Protein AF-A0A423UPF5-F1 (afdb_monomer_lite)

Radius of gyration: 22.76 Å; chains: 1; bounding box: 26×50×76 Å

Organism: Streptomyces globisporus (NCBI:txid1908)

Structure (mmCIF, N/CA/C/O backbone):
data_AF-A0A423UPF5-F1
#
_entry.id   AF-A0A423UPF5-F1
#
loop_
_atom_site.group_PDB
_atom_site.id
_atom_site.type_symbol
_atom_site.label_atom_id
_atom_site.label_alt_id
_atom_site.label_comp_id
_atom_site.label_asym_id
_atom_site.label_entity_id
_atom_site.label_seq_id
_atom_site.pdbx_PDB_ins_code
_atom_site.Cartn_x
_atom_site.Cartn_y
_atom_site.Cartn_z
_atom_site.occupancy
_atom_site.B_iso_or_equiv
_atom_site.auth_seq_id
_atom_site.auth_comp_id
_atom_s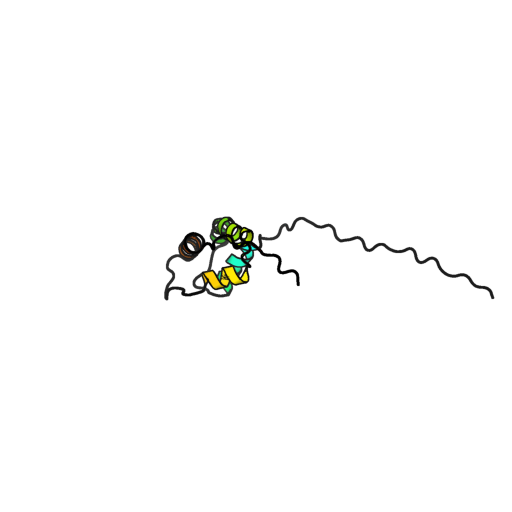ite.auth_asym_id
_atom_site.auth_atom_id
_atom_site.pdbx_PDB_model_num
ATOM 1 N N . ALA A 1 1 ? 16.050 38.350 60.256 1.00 50.03 1 ALA A N 1
ATOM 2 C CA . ALA A 1 1 ? 15.007 37.325 60.020 1.00 50.03 1 ALA A CA 1
ATOM 3 C C . ALA A 1 1 ? 13.679 37.874 60.535 1.00 50.03 1 ALA A C 1
ATOM 5 O O . ALA A 1 1 ? 13.764 38.599 61.528 1.00 50.03 1 ALA A O 1
ATOM 6 N N . PRO A 1 2 ? 12.506 37.605 59.922 1.00 52.81 2 PRO A N 1
ATOM 7 C CA . PRO A 1 2 ? 12.152 36.598 58.892 1.00 52.81 2 PRO A CA 1
ATOM 8 C C . PRO A 1 2 ? 11.951 37.238 57.491 1.00 52.81 2 PRO A C 1
ATOM 10 O O . PRO A 1 2 ? 11.858 38.456 57.401 1.00 52.81 2 PRO A O 1
ATOM 13 N N . ASP A 1 3 ? 12.140 36.583 56.342 1.00 52.12 3 ASP A N 1
ATOM 14 C CA . ASP A 1 3 ? 11.557 35.360 55.739 1.00 52.12 3 ASP A CA 1
ATOM 15 C C . ASP A 1 3 ? 10.196 35.594 55.051 1.00 52.12 3 ASP A C 1
ATOM 17 O O . ASP A 1 3 ? 9.200 35.824 55.731 1.00 52.12 3 ASP A O 1
ATOM 21 N N . ALA A 1 4 ? 10.205 35.582 53.706 1.00 57.22 4 ALA A N 1
ATOM 22 C CA . ALA A 1 4 ? 9.130 35.088 52.832 1.00 57.22 4 ALA A CA 1
ATOM 23 C C . ALA A 1 4 ? 9.516 35.257 51.340 1.00 57.22 4 ALA A C 1
ATOM 25 O O . ALA A 1 4 ? 9.238 36.275 50.707 1.00 57.22 4 ALA A O 1
ATOM 26 N N . ALA A 1 5 ? 10.142 34.234 50.761 1.00 59.03 5 ALA A N 1
ATOM 27 C CA . ALA A 1 5 ? 9.776 33.785 49.409 1.00 59.03 5 ALA A CA 1
ATOM 28 C C . ALA A 1 5 ? 8.673 32.708 49.584 1.00 59.03 5 ALA A C 1
ATOM 30 O O . ALA A 1 5 ? 8.549 32.220 50.708 1.00 59.03 5 ALA A O 1
ATOM 31 N N . PRO A 1 6 ? 7.903 32.253 48.570 1.00 59.47 6 PRO A N 1
ATOM 32 C CA . PRO A 1 6 ? 8.020 32.474 47.125 1.00 59.47 6 PRO A CA 1
ATOM 33 C C . PRO A 1 6 ? 6.662 32.765 46.430 1.00 59.47 6 PRO A C 1
ATOM 35 O O . PRO A 1 6 ? 5.591 32.570 46.993 1.00 59.47 6 PRO A O 1
ATOM 38 N N . ALA A 1 7 ? 6.675 33.161 45.158 1.00 57.75 7 ALA A N 1
ATOM 39 C CA . ALA A 1 7 ? 5.511 32.976 44.285 1.00 57.75 7 ALA A CA 1
ATOM 40 C C . ALA A 1 7 ? 5.989 32.699 42.859 1.00 57.75 7 ALA A C 1
ATOM 42 O O . ALA A 1 7 ? 5.976 33.552 41.975 1.00 57.75 7 ALA A O 1
ATOM 43 N N . THR A 1 8 ? 6.467 31.475 42.663 1.00 58.41 8 THR A N 1
ATOM 44 C CA . THR A 1 8 ? 6.588 30.840 41.354 1.00 58.41 8 THR A CA 1
ATOM 45 C C . THR A 1 8 ? 5.199 30.763 40.727 1.00 58.41 8 THR A C 1
ATOM 47 O O . THR A 1 8 ? 4.386 29.915 41.089 1.00 58.41 8 THR A O 1
ATOM 50 N N . ALA A 1 9 ? 4.912 31.660 39.785 1.00 64.12 9 ALA A N 1
ATOM 51 C CA . ALA A 1 9 ? 3.795 31.477 38.873 1.00 64.12 9 ALA A CA 1
ATOM 52 C C . ALA A 1 9 ? 4.046 30.192 38.060 1.00 64.12 9 ALA A C 1
ATOM 54 O O . ALA A 1 9 ? 5.144 30.032 37.515 1.00 64.12 9 ALA A O 1
ATOM 55 N N . PRO A 1 10 ? 3.082 29.263 37.965 1.00 61.28 10 PRO A N 1
ATOM 56 C CA . PRO A 1 10 ? 3.205 28.146 37.050 1.00 61.28 10 PRO A CA 1
ATOM 57 C C . PRO A 1 10 ? 3.088 28.703 35.630 1.00 61.28 10 PRO A C 1
ATOM 59 O O . PRO A 1 10 ? 1.998 29.016 35.152 1.00 61.28 10 PRO A O 1
ATOM 62 N N . THR A 1 11 ? 4.222 28.846 34.948 1.00 59.91 11 THR A N 1
ATOM 63 C CA . THR A 1 11 ? 4.246 28.980 33.492 1.00 59.91 11 THR A CA 1
ATOM 64 C C . THR A 1 11 ? 3.747 27.658 32.931 1.00 59.91 11 THR A C 1
ATOM 66 O O . THR A 1 11 ? 4.497 26.696 32.788 1.00 59.91 11 THR A O 1
ATOM 69 N N . ASN A 1 12 ? 2.441 27.601 32.692 1.00 62.25 12 ASN A N 1
ATOM 70 C CA . ASN A 1 12 ? 1.769 26.534 31.976 1.00 62.25 12 ASN A CA 1
ATOM 71 C C . ASN A 1 12 ? 2.542 26.299 30.665 1.00 62.25 12 ASN A C 1
ATOM 73 O O . ASN A 1 12 ? 2.633 27.238 29.868 1.00 62.25 12 ASN A O 1
ATOM 77 N N . PRO A 1 13 ? 3.130 25.114 30.410 1.00 62.62 13 PRO A N 1
ATOM 78 C CA . PRO A 1 13 ? 3.702 24.840 29.105 1.00 62.62 13 PRO A CA 1
ATOM 79 C C . PRO A 1 13 ? 2.556 24.919 28.102 1.00 62.62 13 PRO A C 1
ATOM 81 O O . PRO A 1 13 ? 1.616 24.125 28.153 1.00 62.62 13 PRO A O 1
ATOM 84 N N . ALA A 1 14 ? 2.585 25.935 27.246 1.00 59.50 14 ALA A N 1
ATOM 85 C CA . ALA A 1 14 ? 1.707 26.001 26.098 1.00 59.50 14 ALA A CA 1
ATOM 86 C C . ALA A 1 14 ? 1.926 24.712 25.299 1.00 59.50 14 ALA A C 1
ATOM 88 O O . ALA A 1 14 ? 3.016 24.480 24.775 1.00 59.50 14 ALA A O 1
ATOM 89 N N . ALA A 1 15 ? 0.913 23.845 25.264 1.00 62.91 15 ALA A N 1
ATOM 90 C CA . ALA A 1 15 ? 0.887 22.737 24.327 1.00 62.91 15 ALA A CA 1
ATOM 91 C C . ALA A 1 15 ? 1.088 23.330 22.921 1.00 62.91 15 ALA A C 1
ATOM 93 O O . ALA A 1 15 ? 0.424 24.324 22.597 1.00 62.91 15 ALA A O 1
ATOM 94 N N . PRO A 1 16 ? 2.015 22.803 22.103 1.00 63.75 16 PRO A N 1
ATOM 95 C CA . PRO A 1 16 ? 2.184 23.314 20.756 1.00 63.75 16 PRO A CA 1
ATOM 96 C C . PRO A 1 16 ? 0.859 23.150 19.999 1.00 63.75 16 PRO A C 1
ATOM 98 O O . PRO A 1 16 ? 0.136 22.177 20.234 1.00 63.75 16 PRO A O 1
ATOM 101 N N . PRO A 1 17 ? 0.507 24.093 19.111 1.00 57.00 17 PRO A N 1
ATOM 102 C CA . PRO A 1 17 ? -0.679 23.951 18.291 1.00 57.00 17 PRO A CA 1
ATOM 103 C C . PRO A 1 17 ? -0.534 22.673 17.465 1.00 57.00 17 PRO A C 1
ATOM 105 O O . PRO A 1 17 ? 0.443 22.507 16.733 1.00 57.00 17 PRO A O 1
ATOM 108 N N . THR A 1 18 ? -1.508 21.773 17.589 1.00 59.53 18 THR A N 1
ATOM 109 C CA . THR A 1 18 ? -1.719 20.664 16.661 1.00 59.53 18 THR A CA 1
ATOM 110 C C . THR A 1 18 ? -2.062 21.274 15.306 1.00 59.53 18 THR A C 1
ATOM 112 O O . THR A 1 18 ? -3.229 21.414 14.946 1.00 59.53 18 THR A O 1
ATOM 115 N N . ALA A 1 19 ? -1.048 21.719 14.564 1.00 60.53 19 ALA A N 1
ATOM 116 C CA . ALA A 1 19 ? -1.207 21.924 13.139 1.00 60.53 19 ALA A CA 1
ATOM 117 C C . ALA A 1 19 ? -1.724 20.590 12.577 1.00 60.53 19 ALA A C 1
ATOM 119 O O . ALA A 1 19 ? -1.188 19.539 12.957 1.00 60.53 19 ALA A O 1
ATOM 120 N N . PRO A 1 20 ? -2.764 20.588 11.722 1.00 60.69 20 PRO A N 1
ATOM 121 C CA . PRO A 1 20 ? -3.068 19.381 10.972 1.00 60.69 20 PRO A CA 1
ATOM 122 C C . PRO A 1 20 ? -1.761 18.959 10.294 1.00 60.69 20 PRO A C 1
ATOM 124 O O . PRO A 1 20 ? -1.004 19.841 9.872 1.00 60.69 20 PRO A O 1
ATOM 127 N N . PRO A 1 21 ? -1.425 17.662 10.243 1.00 56.69 21 PRO A N 1
ATOM 128 C CA . PRO A 1 21 ? -0.239 17.248 9.528 1.00 56.69 21 PRO A CA 1
ATOM 129 C C . PRO A 1 21 ? -0.448 17.625 8.060 1.00 56.69 21 PRO A C 1
ATOM 131 O O . PRO A 1 21 ? -1.028 16.872 7.290 1.00 56.69 21 PRO A O 1
ATOM 134 N N . THR A 1 22 ? 0.050 18.793 7.649 1.00 57.97 22 THR A N 1
ATOM 135 C CA . THR A 1 22 ? 0.297 19.157 6.248 1.00 57.97 22 THR A CA 1
ATOM 136 C C . THR A 1 22 ? 1.540 18.395 5.785 1.00 57.97 22 THR A C 1
ATOM 138 O O . THR A 1 22 ? 2.498 18.952 5.256 1.00 57.97 22 THR A O 1
ATOM 141 N N . GLY A 1 23 ? 1.577 17.111 6.123 1.00 66.00 23 GLY A N 1
ATOM 142 C CA . GLY A 1 23 ? 2.617 16.167 5.799 1.00 66.00 23 GLY A CA 1
ATOM 143 C C . GLY A 1 23 ? 2.019 15.099 4.895 1.00 66.00 23 GLY A C 1
ATOM 144 O O . GLY A 1 23 ? 0.812 14.860 4.948 1.00 66.00 23 GLY A O 1
ATOM 145 N N . PRO A 1 24 ? 2.842 14.469 4.050 1.00 70.50 24 PRO A N 1
ATOM 146 C CA . PRO A 1 24 ? 2.397 13.346 3.240 1.00 70.50 24 PRO A CA 1
ATOM 147 C C . PRO A 1 24 ? 1.740 12.280 4.122 1.00 70.50 24 PRO A C 1
ATOM 149 O O . PRO A 1 24 ? 2.254 11.945 5.193 1.00 70.50 24 PRO A O 1
ATOM 152 N N . SER A 1 25 ? 0.610 11.750 3.654 1.00 83.19 25 SER A N 1
ATOM 153 C CA . SER A 1 25 ? -0.113 10.665 4.310 1.00 83.19 25 SER A CA 1
ATOM 154 C C . SER A 1 25 ? 0.832 9.496 4.627 1.00 83.19 25 SER A C 1
ATOM 156 O O . SER A 1 25 ? 1.745 9.209 3.844 1.00 83.19 25 SER A O 1
ATOM 158 N N . PRO A 1 26 ? 0.609 8.747 5.722 1.00 84.50 26 PRO A N 1
ATOM 159 C CA . PRO A 1 26 ? 1.442 7.588 6.053 1.00 84.50 26 PRO A CA 1
ATOM 160 C C . PRO A 1 26 ? 1.470 6.543 4.925 1.00 84.50 26 PRO A C 1
ATOM 162 O O . PRO A 1 26 ? 2.501 5.915 4.701 1.00 84.50 26 PRO A O 1
ATOM 165 N N . ALA A 1 27 ? 0.377 6.412 4.166 1.00 88.94 27 ALA A N 1
ATOM 166 C CA . ALA A 1 27 ? 0.300 5.583 2.965 1.00 88.94 27 ALA A CA 1
ATOM 167 C C . ALA A 1 27 ? 1.277 6.042 1.866 1.00 88.94 27 ALA A C 1
ATOM 169 O O . ALA A 1 27 ? 2.017 5.227 1.318 1.00 88.94 27 ALA A O 1
ATOM 170 N N . TYR A 1 28 ? 1.334 7.346 1.586 1.00 89.00 28 TYR A N 1
ATOM 171 C CA . TYR A 1 28 ? 2.273 7.924 0.623 1.00 89.00 28 TYR A CA 1
ATOM 172 C C . TYR A 1 28 ? 3.725 7.705 1.057 1.00 89.00 28 TYR A C 1
ATOM 174 O O . TYR A 1 28 ? 4.564 7.299 0.252 1.00 89.00 28 TYR A O 1
ATOM 182 N N . LEU A 1 29 ? 4.024 7.934 2.340 1.00 89.50 29 LEU A N 1
ATOM 183 C CA . LEU A 1 29 ? 5.360 7.703 2.892 1.00 89.50 29 LEU A CA 1
ATOM 184 C C . LEU A 1 29 ? 5.789 6.237 2.739 1.00 89.50 29 LEU A C 1
ATOM 186 O O . LEU A 1 29 ? 6.913 5.986 2.312 1.00 89.50 29 LEU A O 1
ATOM 190 N N . ALA A 1 30 ? 4.881 5.285 2.981 1.00 90.38 30 ALA A N 1
ATOM 191 C CA . ALA A 1 30 ? 5.117 3.855 2.764 1.00 90.38 30 ALA A CA 1
ATOM 192 C C . ALA A 1 30 ? 5.541 3.538 1.324 1.00 90.38 30 ALA A C 1
ATOM 194 O O . ALA A 1 30 ? 6.496 2.797 1.082 1.00 90.38 30 ALA A O 1
ATOM 195 N N . LEU A 1 31 ? 4.806 4.103 0.361 1.00 90.38 31 LEU A N 1
ATOM 196 C CA . LEU A 1 31 ? 5.037 3.902 -1.067 1.00 90.38 31 LEU A CA 1
ATOM 197 C C . LEU A 1 31 ? 6.355 4.550 -1.506 1.00 90.38 31 LEU A C 1
ATOM 199 O O . LEU A 1 31 ? 7.116 3.949 -2.262 1.00 90.38 31 LEU A O 1
ATOM 203 N N . ALA A 1 32 ? 6.673 5.733 -0.979 1.00 90.06 32 ALA A N 1
ATOM 204 C CA . ALA A 1 32 ? 7.947 6.398 -1.232 1.00 90.06 32 ALA A CA 1
ATOM 205 C C . ALA A 1 32 ? 9.141 5.628 -0.631 1.00 90.06 32 ALA A C 1
ATOM 207 O O . ALA A 1 32 ? 10.217 5.579 -1.234 1.00 90.06 32 ALA A O 1
ATOM 208 N N . GLU A 1 33 ? 8.972 4.995 0.535 1.00 89.44 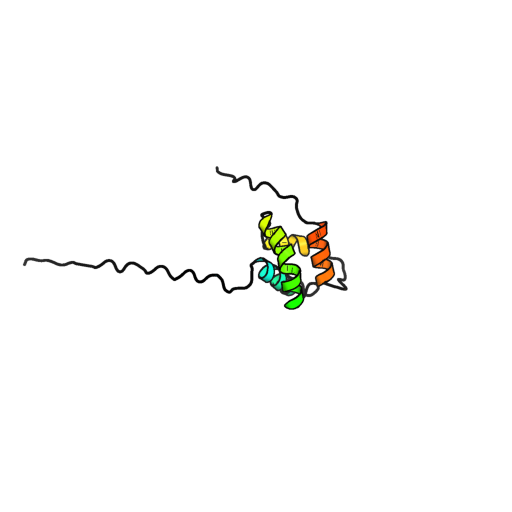33 GLU A N 1
ATOM 209 C CA . GLU A 1 33 ? 9.995 4.127 1.130 1.00 89.44 33 GLU A CA 1
ATOM 210 C C . GLU A 1 33 ? 10.232 2.846 0.322 1.00 89.44 33 GLU A C 1
ATOM 212 O O . GLU A 1 33 ? 11.360 2.349 0.287 1.00 89.44 33 GLU A O 1
ATOM 217 N N . LEU A 1 34 ? 9.212 2.339 -0.375 1.00 88.25 34 LEU A N 1
ATOM 218 C CA . LEU A 1 34 ? 9.303 1.127 -1.188 1.00 88.25 34 LEU A CA 1
ATOM 219 C C . LEU A 1 34 ? 10.405 1.237 -2.249 1.00 88.25 34 LEU A C 1
ATOM 221 O O . LEU A 1 34 ? 11.257 0.356 -2.330 1.00 88.25 34 LEU A O 1
ATOM 225 N N . GLY A 1 35 ? 10.449 2.354 -2.980 1.00 86.38 35 GLY A N 1
ATOM 226 C CA . GLY A 1 35 ? 11.487 2.617 -3.980 1.00 86.38 35 GLY A CA 1
ATOM 227 C C . GLY A 1 35 ? 12.891 2.791 -3.390 1.00 86.38 35 GLY A C 1
ATOM 228 O O . GLY A 1 35 ? 13.880 2.532 -4.074 1.00 86.38 35 GLY A O 1
ATOM 229 N N . ARG A 1 36 ? 12.999 3.198 -2.114 1.00 85.50 36 ARG A N 1
ATOM 230 C CA . ARG A 1 36 ? 14.286 3.289 -1.398 1.00 85.50 36 ARG A CA 1
ATOM 231 C C . ARG A 1 36 ? 14.770 1.927 -0.908 1.00 85.50 36 ARG A C 1
ATOM 233 O O . ARG A 1 36 ? 15.978 1.707 -0.874 1.00 85.50 36 ARG A O 1
ATOM 240 N N . ARG A 1 37 ? 13.853 1.034 -0.518 1.00 85.81 37 ARG A N 1
ATOM 241 C CA . ARG A 1 37 ? 14.179 -0.344 -0.113 1.00 85.81 37 ARG A CA 1
ATOM 242 C C . ARG A 1 37 ? 14.465 -1.239 -1.317 1.00 85.81 37 ARG A C 1
ATOM 244 O O . ARG A 1 37 ? 15.385 -2.048 -1.252 1.00 85.81 37 ARG A O 1
ATOM 251 N N . ASP A 1 38 ? 13.704 -1.090 -2.397 1.00 84.69 38 ASP A N 1
ATOM 252 C CA . ASP A 1 38 ? 13.851 -1.890 -3.609 1.00 84.69 38 ASP A CA 1
ATOM 253 C C . ASP A 1 38 ? 13.668 -1.015 -4.857 1.00 84.69 38 ASP A C 1
ATOM 255 O O . ASP A 1 38 ? 12.563 -0.588 -5.196 1.00 84.69 38 ASP A O 1
ATOM 259 N N . ILE A 1 39 ? 14.768 -0.755 -5.569 1.00 84.44 39 ILE A N 1
ATOM 260 C CA . ILE A 1 39 ? 14.787 0.120 -6.753 1.00 84.44 39 ILE A CA 1
ATOM 261 C C . ILE A 1 39 ? 13.863 -0.388 -7.874 1.00 84.44 39 ILE A C 1
ATOM 263 O O . ILE A 1 39 ? 13.413 0.393 -8.711 1.00 84.44 39 ILE A O 1
ATOM 267 N N . ARG A 1 40 ? 13.525 -1.688 -7.879 1.00 85.44 40 ARG A N 1
ATOM 268 C CA . ARG A 1 40 ? 12.568 -2.289 -8.828 1.00 85.44 40 ARG A CA 1
ATOM 269 C C . ARG A 1 40 ? 11.149 -1.755 -8.646 1.00 85.44 40 ARG A C 1
ATOM 271 O O . ARG A 1 40 ? 10.330 -1.886 -9.550 1.00 85.44 40 ARG A O 1
ATOM 278 N N . LEU A 1 41 ? 10.866 -1.181 -7.479 1.00 86.50 41 LEU A N 1
ATOM 279 C CA . LEU A 1 41 ? 9.598 -0.574 -7.094 1.00 86.50 41 LEU A CA 1
ATOM 280 C C . LEU A 1 41 ? 9.728 0.946 -6.932 1.00 86.50 41 LEU A C 1
ATOM 282 O O . LEU A 1 41 ? 8.985 1.549 -6.163 1.00 86.50 41 LEU A O 1
ATOM 286 N N . ALA A 1 42 ? 10.669 1.575 -7.640 1.00 86.62 42 ALA A N 1
ATOM 287 C CA . ALA A 1 42 ? 10.750 3.027 -7.701 1.00 86.62 42 ALA A CA 1
ATOM 288 C C . ALA A 1 42 ? 9.461 3.602 -8.317 1.00 86.62 42 ALA A C 1
ATOM 290 O O . ALA A 1 42 ? 9.151 3.361 -9.484 1.00 86.62 42 ALA A O 1
ATOM 291 N N . LEU A 1 43 ? 8.707 4.339 -7.502 1.00 87.19 43 LEU A N 1
ATOM 292 C CA . LEU A 1 43 ? 7.463 5.008 -7.871 1.00 87.19 43 LEU A CA 1
ATOM 293 C C . LEU A 1 43 ? 7.725 6.508 -7.988 1.00 87.19 43 LEU A C 1
ATOM 295 O O . LEU A 1 43 ? 8.442 7.086 -7.164 1.00 87.19 43 LEU A O 1
ATOM 299 N N . SER A 1 44 ? 7.144 7.142 -9.004 1.00 88.19 44 SER A N 1
ATOM 300 C CA . SER A 1 44 ? 7.151 8.602 -9.092 1.00 88.19 44 SER A CA 1
ATOM 301 C C . SER A 1 44 ? 6.148 9.193 -8.102 1.00 88.19 44 SER A C 1
ATOM 303 O O . SER A 1 44 ? 5.257 8.498 -7.620 1.00 88.19 44 SER A O 1
ATOM 305 N N . ALA A 1 45 ? 6.251 10.494 -7.820 1.00 88.00 45 ALA A N 1
ATOM 306 C CA . ALA A 1 45 ? 5.300 11.170 -6.933 1.00 88.00 45 ALA A CA 1
ATOM 307 C C . ALA A 1 45 ? 3.840 10.998 -7.400 1.00 88.00 45 ALA A C 1
ATOM 309 O O . ALA A 1 45 ? 2.970 10.758 -6.572 1.00 88.00 45 ALA A O 1
ATOM 310 N N . ASP A 1 46 ? 3.598 11.046 -8.714 1.00 90.19 46 ASP A N 1
ATOM 311 C CA . ASP A 1 46 ? 2.275 10.844 -9.325 1.00 90.19 46 ASP A CA 1
ATOM 312 C C . ASP A 1 46 ? 1.750 9.407 -9.142 1.00 90.19 46 ASP A C 1
ATOM 314 O O . ASP A 1 46 ? 0.588 9.182 -8.814 1.00 90.19 46 ASP A O 1
ATOM 318 N N . ASP A 1 47 ? 2.633 8.411 -9.251 1.00 89.88 47 ASP A N 1
ATOM 319 C CA . ASP A 1 47 ? 2.271 7.023 -8.968 1.00 89.88 47 ASP A CA 1
ATOM 320 C C . ASP A 1 47 ? 1.949 6.828 -7.482 1.00 89.88 47 ASP A C 1
ATOM 322 O O . ASP A 1 47 ? 0.990 6.138 -7.133 1.00 89.88 47 ASP A O 1
ATOM 326 N N . CYS A 1 48 ? 2.735 7.443 -6.594 1.00 89.69 48 CYS A N 1
ATOM 327 C CA . CYS A 1 48 ? 2.495 7.387 -5.157 1.00 89.69 48 CYS A CA 1
ATOM 328 C C . CYS A 1 48 ? 1.145 8.011 -4.788 1.00 89.69 48 CYS A C 1
ATOM 330 O O . CYS A 1 48 ? 0.420 7.406 -4.004 1.00 89.69 48 CYS A O 1
ATOM 332 N N . THR A 1 49 ? 0.771 9.161 -5.363 1.00 89.88 49 THR A N 1
ATOM 333 C CA . THR A 1 49 ? -0.543 9.782 -5.107 1.00 89.88 49 THR A CA 1
ATOM 334 C C . THR A 1 49 ? -1.690 8.959 -5.693 1.00 89.88 49 THR A C 1
ATOM 336 O O . THR A 1 49 ? -2.729 8.817 -5.050 1.00 89.88 49 THR A O 1
ATOM 339 N N . ALA A 1 50 ? -1.509 8.351 -6.869 1.00 90.81 50 ALA A N 1
ATOM 340 C CA . ALA A 1 50 ? -2.515 7.476 -7.474 1.00 90.81 50 ALA A CA 1
ATOM 341 C C . ALA A 1 50 ? -2.753 6.183 -6.669 1.00 90.81 50 ALA A C 1
ATOM 343 O O . ALA A 1 50 ? -3.865 5.649 -6.665 1.00 90.81 50 ALA A O 1
ATOM 344 N N . LEU A 1 51 ? -1.718 5.666 -5.999 1.00 89.31 51 LEU A N 1
ATOM 345 C CA . LEU A 1 51 ? -1.772 4.442 -5.187 1.00 89.31 51 LEU A CA 1
ATOM 346 C C . LEU A 1 51 ? -2.086 4.700 -3.709 1.00 89.31 51 LEU A C 1
ATOM 348 O O . LEU A 1 51 ? -2.518 3.777 -3.014 1.00 89.31 51 LEU A O 1
ATOM 352 N N . GLU A 1 52 ? -1.904 5.935 -3.238 1.00 90.62 52 GLU A N 1
ATOM 353 C CA . GLU A 1 52 ? -2.213 6.372 -1.878 1.00 90.62 52 GLU A CA 1
ATOM 354 C C . GLU A 1 52 ? -3.589 5.904 -1.378 1.00 90.62 52 GLU A C 1
ATOM 356 O O . GLU A 1 52 ? -3.613 5.323 -0.295 1.00 90.62 52 GLU A O 1
ATOM 361 N N . PRO A 1 53 ? -4.715 6.059 -2.112 1.00 89.06 53 PRO A N 1
ATOM 362 C CA . PRO A 1 53 ? -6.019 5.633 -1.605 1.00 89.06 53 PRO A CA 1
ATOM 363 C C . PRO A 1 53 ? -6.094 4.125 -1.335 1.00 89.06 53 PRO A C 1
ATOM 365 O O . PRO A 1 53 ? -6.604 3.722 -0.297 1.00 89.06 53 PRO A O 1
ATOM 368 N N . GLN A 1 54 ? -5.522 3.280 -2.200 1.00 89.19 54 GLN A N 1
ATOM 369 C CA . GLN A 1 54 ? -5.518 1.826 -1.978 1.00 89.19 54 GLN A CA 1
ATOM 370 C C . GLN A 1 54 ? -4.598 1.418 -0.825 1.00 89.19 54 GLN A C 1
ATOM 372 O O . GLN A 1 54 ? -4.894 0.479 -0.085 1.00 89.19 54 GLN A O 1
ATOM 377 N N . ALA A 1 55 ? -3.469 2.107 -0.663 1.00 89.56 55 ALA A N 1
ATOM 378 C CA . ALA A 1 55 ? -2.598 1.895 0.486 1.00 89.56 55 ALA A CA 1
ATOM 379 C C . ALA A 1 55 ? -3.266 2.382 1.785 1.00 89.56 55 ALA A C 1
ATOM 381 O O . ALA A 1 55 ? -3.156 1.718 2.812 1.00 89.56 55 ALA A O 1
ATOM 382 N N . ALA A 1 56 ? -4.014 3.485 1.741 1.00 89.56 56 ALA A N 1
ATOM 383 C CA . ALA A 1 56 ? -4.803 3.973 2.865 1.00 89.56 56 ALA A CA 1
ATOM 384 C C . ALA A 1 56 ? -5.911 2.984 3.252 1.00 89.56 56 ALA A C 1
ATOM 386 O O . ALA A 1 56 ? -6.092 2.742 4.440 1.00 89.56 56 ALA A O 1
ATOM 387 N N . GLU A 1 57 ? -6.575 2.337 2.288 1.00 88.81 57 GLU A N 1
ATOM 388 C CA . GLU A 1 57 ? -7.533 1.259 2.577 1.00 88.81 57 GLU A CA 1
ATOM 389 C C . GLU A 1 57 ? -6.881 0.101 3.341 1.00 88.81 57 GLU A C 1
ATOM 391 O O . GLU A 1 57 ? -7.475 -0.435 4.269 1.00 88.81 57 GLU A O 1
ATOM 396 N N . TRP A 1 58 ? -5.649 -0.288 3.000 1.00 89.25 58 TRP A N 1
ATOM 397 C CA . TRP A 1 58 ? -4.927 -1.299 3.778 1.00 89.25 58 TRP A CA 1
ATOM 398 C C . TRP A 1 58 ? -4.702 -0.843 5.223 1.00 89.25 58 TRP A C 1
ATOM 400 O O . TRP A 1 58 ? -4.954 -1.613 6.150 1.00 89.25 58 TRP A O 1
ATOM 410 N N . LEU A 1 59 ? -4.263 0.404 5.417 1.00 86.75 59 LEU A N 1
ATOM 411 C CA . LEU A 1 59 ? -4.058 0.966 6.753 1.00 86.75 59 LEU A CA 1
ATOM 412 C C . LEU A 1 59 ? -5.370 1.043 7.553 1.00 86.75 59 LEU A C 1
ATOM 414 O O . LEU A 1 59 ? -5.382 0.695 8.731 1.00 86.75 59 LEU A O 1
ATOM 418 N N . ASP A 1 60 ? -6.477 1.419 6.911 1.00 86.94 60 ASP A N 1
ATOM 419 C CA . ASP A 1 60 ? -7.819 1.469 7.512 1.00 86.94 60 ASP A CA 1
ATOM 420 C C . ASP A 1 60 ? -8.292 0.082 7.984 1.00 86.94 60 ASP A C 1
ATOM 422 O O . ASP A 1 60 ? -8.917 -0.059 9.034 1.00 86.94 60 ASP A O 1
ATOM 426 N N . ARG A 1 61 ? -7.880 -0.983 7.283 1.00 83.19 61 ARG A N 1
ATOM 427 C CA . ARG A 1 61 ? -8.105 -2.377 7.709 1.00 83.19 61 ARG A CA 1
ATOM 428 C C . ARG A 1 61 ? -7.218 -2.833 8.874 1.00 83.19 61 ARG A C 1
ATOM 430 O O . ARG A 1 61 ? -7.283 -4.004 9.249 1.00 83.19 61 ARG A O 1
ATOM 437 N N . GLY A 1 62 ? -6.393 -1.950 9.435 1.00 84.19 62 GLY A N 1
ATOM 438 C CA . GLY A 1 62 ? -5.487 -2.243 10.547 1.00 84.19 62 GLY A CA 1
ATOM 439 C C . GLY A 1 62 ? -4.119 -2.776 10.117 1.00 84.19 62 GLY A C 1
ATOM 440 O O . GLY A 1 62 ? -3.370 -3.286 10.951 1.00 84.19 62 GLY A O 1
ATOM 441 N N . VAL A 1 63 ? -3.772 -2.679 8.831 1.00 86.88 63 VAL A N 1
ATOM 442 C CA . VAL A 1 63 ? -2.435 -3.048 8.360 1.00 86.88 63 VAL A CA 1
ATOM 443 C C . VAL 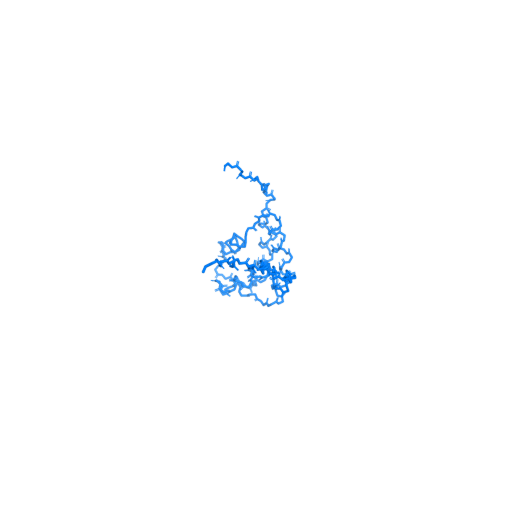A 1 63 ? -1.435 -1.960 8.738 1.00 86.88 63 VAL A C 1
ATOM 445 O O . VAL A 1 63 ? -1.702 -0.776 8.578 1.00 86.88 63 VAL A O 1
ATOM 448 N N . THR A 1 64 ? -0.251 -2.341 9.211 1.00 87.50 64 THR A N 1
ATOM 449 C CA . THR A 1 64 ? 0.827 -1.381 9.471 1.00 87.50 64 THR A CA 1
ATOM 450 C C . THR A 1 64 ? 1.625 -1.087 8.204 1.00 87.50 64 THR A C 1
ATOM 452 O O . THR A 1 64 ? 1.727 -1.916 7.302 1.00 87.50 64 THR A O 1
ATOM 455 N N . THR A 1 65 ? 2.263 0.080 8.156 1.00 88.12 65 THR A N 1
ATOM 456 C CA . THR A 1 65 ? 3.141 0.495 7.054 1.00 88.12 65 THR A CA 1
ATOM 457 C C . THR A 1 65 ? 4.235 -0.534 6.757 1.00 88.12 65 THR A C 1
ATOM 459 O O . THR A 1 65 ? 4.491 -0.853 5.600 1.00 88.12 65 THR A O 1
ATOM 462 N N . ASP A 1 66 ? 4.848 -1.103 7.800 1.00 86.69 66 ASP A N 1
ATOM 463 C CA . ASP A 1 66 ? 5.897 -2.112 7.641 1.00 86.69 66 ASP A CA 1
ATOM 464 C C . ASP A 1 66 ? 5.350 -3.427 7.071 1.00 86.69 66 ASP A C 1
ATOM 466 O O . ASP A 1 66 ? 5.937 -3.979 6.140 1.00 86.69 66 ASP A O 1
ATOM 470 N N . TYR A 1 67 ? 4.175 -3.875 7.537 1.00 86.06 67 TYR A N 1
ATOM 471 C CA . TYR A 1 67 ? 3.512 -5.040 6.955 1.00 86.06 67 TYR A CA 1
ATOM 472 C C . TYR A 1 67 ? 3.118 -4.788 5.501 1.00 86.06 67 TYR A C 1
ATOM 474 O O . TYR A 1 67 ? 3.299 -5.671 4.670 1.00 86.06 67 TYR A O 1
ATOM 482 N N . LEU A 1 68 ? 2.612 -3.598 5.165 1.00 87.88 68 LEU A N 1
ATOM 483 C CA . LEU A 1 68 ? 2.296 -3.229 3.785 1.00 87.88 68 LEU A CA 1
ATOM 484 C C . LEU A 1 68 ? 3.545 -3.327 2.904 1.00 87.88 68 LEU A C 1
ATOM 486 O O . LEU A 1 68 ? 3.506 -3.973 1.857 1.00 87.88 68 LEU A O 1
ATOM 490 N N . ILE A 1 69 ? 4.672 -2.768 3.348 1.00 89.38 69 ILE A N 1
ATOM 491 C CA . ILE A 1 69 ? 5.936 -2.848 2.610 1.00 89.38 69 ILE A CA 1
ATOM 492 C C . ILE A 1 69 ? 6.389 -4.307 2.473 1.00 89.38 69 ILE A C 1
ATOM 494 O O . ILE A 1 69 ? 6.687 -4.739 1.361 1.00 89.38 69 ILE A O 1
ATOM 498 N N . ALA A 1 70 ? 6.391 -5.087 3.556 1.00 87.38 70 ALA A N 1
ATOM 499 C CA . ALA A 1 70 ? 6.758 -6.504 3.530 1.00 87.38 70 ALA A CA 1
ATOM 500 C C . ALA A 1 70 ? 5.841 -7.323 2.607 1.00 87.38 70 ALA A C 1
ATOM 502 O O . ALA A 1 70 ? 6.302 -8.161 1.832 1.00 87.38 70 ALA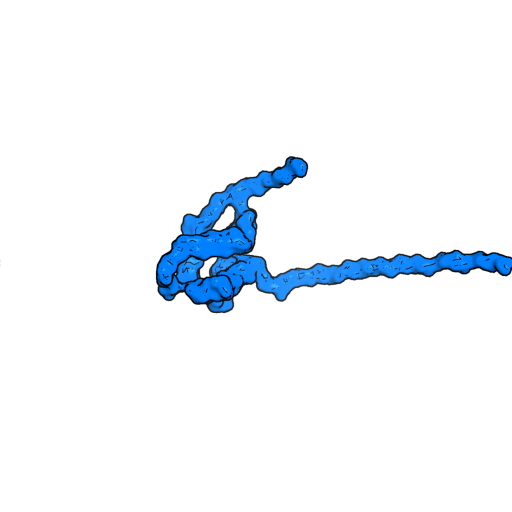 A O 1
ATOM 503 N N . ALA A 1 71 ? 4.537 -7.052 2.636 1.00 87.06 71 ALA A N 1
ATOM 504 C CA . ALA A 1 71 ? 3.557 -7.699 1.783 1.00 87.06 71 ALA A CA 1
ATOM 505 C C . ALA A 1 71 ? 3.759 -7.334 0.314 1.00 87.06 71 ALA A C 1
ATOM 507 O O . ALA A 1 71 ? 3.515 -8.197 -0.527 1.00 87.06 71 ALA A O 1
ATOM 508 N N . LEU A 1 72 ? 4.207 -6.113 -0.002 1.00 86.12 72 LEU A N 1
ATOM 509 C CA . LEU A 1 72 ? 4.512 -5.655 -1.361 1.00 86.12 72 LEU A CA 1
ATOM 510 C C . LEU A 1 72 ? 5.850 -6.185 -1.893 1.00 86.12 72 LEU A C 1
ATOM 512 O O . LEU A 1 72 ? 5.947 -6.458 -3.094 1.00 86.12 72 LEU A O 1
ATOM 516 N N . THR A 1 73 ? 6.845 -6.381 -1.027 1.00 86.62 73 THR A N 1
ATOM 517 C CA . THR A 1 73 ? 8.178 -6.888 -1.398 1.00 86.62 73 THR A CA 1
ATOM 518 C C . THR A 1 73 ? 8.298 -8.413 -1.354 1.00 86.62 73 THR A C 1
ATOM 520 O O . THR A 1 73 ? 9.149 -8.984 -2.036 1.00 86.62 73 THR A O 1
ATOM 523 N N . ALA A 1 74 ? 7.432 -9.114 -0.616 1.00 85.06 74 ALA A N 1
ATOM 524 C CA . ALA A 1 74 ? 7.451 -10.576 -0.553 1.00 85.06 74 ALA A CA 1
ATOM 525 C C . ALA A 1 74 ? 7.276 -11.201 -1.949 1.00 85.06 74 ALA A C 1
ATOM 527 O O . ALA A 1 74 ? 6.427 -10.765 -2.711 1.00 85.06 74 ALA A O 1
ATOM 528 N N . GLY A 1 75 ? 8.018 -12.240 -2.331 1.00 80.62 75 GLY A N 1
ATOM 529 C CA . GLY A 1 75 ? 7.765 -12.951 -3.600 1.00 80.62 75 GLY A CA 1
ATOM 530 C C . GLY A 1 75 ? 7.732 -12.059 -4.854 1.00 80.62 75 GLY A C 1
ATOM 531 O O . GLY A 1 75 ? 6.932 -12.302 -5.758 1.00 80.62 75 GLY A O 1
ATOM 532 N N . LEU A 1 76 ? 8.540 -10.993 -4.882 1.00 84.19 76 LEU A N 1
ATOM 533 C CA . LEU A 1 76 ? 8.708 -10.162 -6.071 1.00 84.19 76 LEU A CA 1
ATOM 534 C C . LEU A 1 76 ? 9.213 -11.010 -7.251 1.00 84.19 76 LEU A C 1
ATOM 536 O O . LEU A 1 76 ? 10.103 -11.845 -7.067 1.00 84.19 76 LEU A O 1
ATOM 540 N N . PRO A 1 77 ? 8.681 -10.797 -8.467 1.00 82.38 77 PRO A N 1
ATOM 541 C CA . PRO A 1 77 ? 9.235 -11.423 -9.656 1.00 82.38 77 PRO A CA 1
ATOM 542 C C . PRO A 1 77 ? 10.660 -10.911 -9.916 1.00 82.38 77 PRO A C 1
ATOM 544 O O . PRO A 1 77 ? 11.049 -9.831 -9.468 1.00 82.38 77 PRO A O 1
ATOM 547 N N . ALA A 1 78 ? 11.444 -11.687 -10.669 1.00 82.62 78 ALA A N 1
ATOM 548 C CA . ALA A 1 78 ? 12.831 -11.340 -10.988 1.00 82.62 78 ALA A CA 1
ATOM 549 C C . ALA A 1 78 ? 12.954 -9.993 -11.728 1.00 82.62 78 ALA A C 1
ATOM 551 O O . ALA A 1 78 ? 13.914 -9.256 -11.507 1.00 82.62 78 ALA A O 1
ATOM 552 N N . GLN A 1 79 ? 11.957 -9.659 -12.554 1.00 80.94 79 GLN A N 1
ATOM 553 C CA . GLN A 1 79 ? 11.788 -8.353 -13.182 1.00 80.94 79 GLN A CA 1
ATOM 554 C C . GLN A 1 79 ? 10.368 -7.834 -12.967 1.00 80.94 79 GLN A C 1
ATOM 556 O O . GLN A 1 79 ? 9.399 -8.592 -13.012 1.00 80.94 79 GLN A O 1
ATOM 561 N N . VAL A 1 80 ? 10.268 -6.524 -12.751 1.00 85.88 80 VAL A N 1
ATOM 562 C CA . VAL A 1 80 ? 9.008 -5.787 -12.664 1.00 85.88 80 VAL A CA 1
ATOM 563 C C . VAL A 1 80 ? 9.003 -4.775 -13.805 1.00 85.88 80 VAL A C 1
ATOM 565 O O . VAL A 1 80 ? 9.683 -3.758 -13.726 1.00 85.88 80 VAL A O 1
ATOM 568 N N . ASP A 1 81 ? 8.253 -5.054 -14.871 1.00 83.25 81 ASP A N 1
ATOM 569 C CA . ASP A 1 81 ? 8.189 -4.166 -16.044 1.00 83.25 81 ASP A CA 1
ATOM 570 C C . ASP A 1 81 ? 7.444 -2.854 -15.760 1.00 83.25 81 ASP A C 1
ATOM 572 O O . ASP A 1 81 ? 7.715 -1.824 -16.368 1.00 83.25 81 ASP A O 1
ATOM 576 N N . CYS A 1 82 ? 6.473 -2.883 -14.843 1.00 87.88 82 CYS A N 1
ATOM 577 C CA . CYS A 1 82 ? 5.648 -1.729 -14.486 1.00 87.88 82 CYS A CA 1
ATOM 578 C C . CYS A 1 82 ? 5.422 -1.684 -12.966 1.00 87.88 82 CYS A C 1
ATOM 580 O O . CYS A 1 82 ? 4.418 -2.235 -12.494 1.00 87.88 82 CYS A O 1
ATOM 582 N N . PRO A 1 83 ? 6.310 -1.028 -12.193 1.00 87.00 83 PRO A N 1
ATOM 583 C CA . PRO A 1 83 ? 6.193 -0.942 -10.740 1.00 87.00 83 PRO A CA 1
ATOM 584 C C . PRO A 1 83 ? 4.836 -0.433 -10.234 1.00 87.00 83 PRO A C 1
ATOM 586 O O . PRO A 1 83 ? 4.222 -1.145 -9.433 1.00 87.00 83 PRO A O 1
ATOM 589 N N . PRO A 1 84 ? 4.277 0.693 -10.728 1.00 89.19 84 PRO A N 1
ATOM 590 C CA . PRO A 1 84 ? 2.994 1.182 -10.225 1.00 89.19 84 PRO A CA 1
ATOM 591 C C . PRO A 1 84 ? 1.853 0.206 -10.501 1.00 89.19 84 PRO A C 1
ATOM 593 O O . PRO A 1 84 ? 1.018 -0.055 -9.637 1.00 89.19 84 PRO A O 1
ATOM 596 N N . ARG A 1 85 ? 1.848 -0.425 -11.682 1.00 88.44 85 ARG A N 1
ATOM 597 C CA . ARG A 1 85 ? 0.826 -1.411 -12.059 1.00 88.44 85 ARG A CA 1
ATOM 598 C C . ARG A 1 85 ? 0.905 -2.669 -11.194 1.00 88.44 85 ARG A C 1
ATOM 600 O O . ARG A 1 85 ? -0.135 -3.222 -10.833 1.00 88.44 85 ARG A O 1
ATOM 607 N N . PHE A 1 86 ? 2.117 -3.118 -10.872 1.00 89.69 86 PHE A N 1
ATOM 608 C CA . PHE A 1 86 ? 2.341 -4.273 -10.009 1.00 89.69 86 PHE A CA 1
ATOM 609 C C . PHE A 1 86 ? 1.853 -4.003 -8.586 1.00 89.69 86 PHE A C 1
ATOM 611 O O . PHE A 1 86 ? 1.057 -4.788 -8.067 1.00 89.69 86 PHE A O 1
ATOM 618 N N . VAL A 1 87 ? 2.262 -2.877 -7.991 1.00 89.62 87 VAL A N 1
ATOM 619 C CA . VAL A 1 87 ? 1.834 -2.477 -6.641 1.00 89.62 87 VAL A CA 1
ATOM 620 C C . VAL A 1 87 ? 0.315 -2.348 -6.585 1.00 89.62 87 VAL A C 1
ATOM 622 O O . VAL A 1 87 ? -0.307 -2.942 -5.708 1.00 89.62 87 VAL A O 1
ATOM 625 N N . ARG A 1 88 ? -0.302 -1.689 -7.574 1.00 89.56 88 ARG A N 1
ATOM 626 C CA . ARG A 1 88 ? -1.764 -1.552 -7.652 1.00 89.56 88 ARG A CA 1
ATOM 627 C C . ARG A 1 88 ? -2.488 -2.889 -7.657 1.00 89.56 88 ARG A C 1
ATOM 629 O O . ARG A 1 88 ? -3.458 -3.078 -6.925 1.00 89.56 88 ARG A O 1
ATOM 636 N N . ARG A 1 89 ? -2.022 -3.807 -8.512 1.00 89.00 89 ARG A N 1
ATOM 637 C CA . ARG A 1 89 ? -2.611 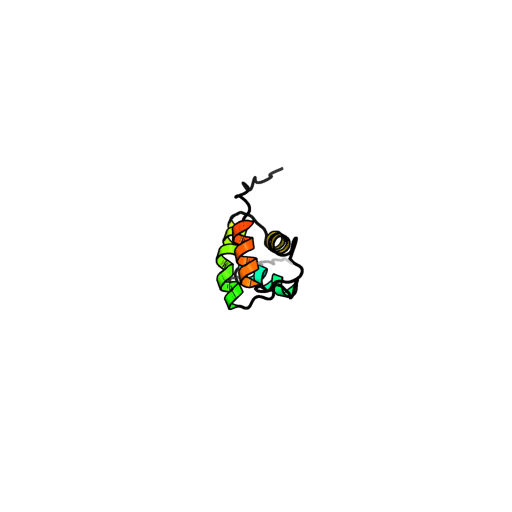-5.140 -8.649 1.00 89.00 89 ARG A CA 1
ATOM 638 C C . ARG A 1 89 ? -2.461 -5.918 -7.351 1.00 89.00 89 ARG A C 1
ATOM 640 O O . ARG A 1 89 ? -3.417 -6.503 -6.872 1.00 89.00 89 ARG A O 1
ATOM 647 N N . ARG A 1 90 ? -1.291 -5.840 -6.730 1.00 88.19 90 ARG A N 1
ATOM 648 C CA . ARG A 1 90 ? -1.004 -6.519 -5.473 1.00 88.19 90 ARG A CA 1
ATOM 649 C C . ARG A 1 90 ? -1.830 -5.986 -4.305 1.00 88.19 90 ARG A C 1
ATOM 651 O O . ARG A 1 90 ? -2.367 -6.790 -3.551 1.00 88.19 90 ARG A O 1
ATOM 658 N N . LEU A 1 91 ? -1.983 -4.666 -4.193 1.00 88.25 91 LEU A N 1
ATOM 659 C CA . LEU A 1 91 ? -2.867 -4.046 -3.205 1.00 88.25 91 LEU A CA 1
ATOM 660 C C . LEU A 1 91 ? -4.319 -4.503 -3.384 1.00 88.25 91 LEU A C 1
ATOM 662 O O . LEU A 1 91 ? -4.997 -4.698 -2.386 1.00 88.25 91 LEU A O 1
ATOM 666 N N . ALA A 1 92 ? -4.787 -4.715 -4.618 1.00 87.12 92 ALA A N 1
ATOM 667 C CA . ALA A 1 92 ? -6.142 -5.203 -4.882 1.00 87.12 92 ALA A CA 1
ATOM 668 C C . ALA A 1 92 ? -6.301 -6.721 -4.644 1.00 87.12 92 ALA A C 1
ATOM 670 O O . ALA A 1 92 ? -7.225 -7.140 -3.956 1.00 87.12 92 ALA A O 1
ATOM 671 N N . ASP A 1 93 ? -5.395 -7.546 -5.176 1.00 86.00 93 ASP A N 1
ATOM 672 C CA . ASP A 1 93 ? -5.471 -9.016 -5.110 1.00 86.00 93 ASP A CA 1
ATOM 673 C C . ASP A 1 93 ? -5.141 -9.580 -3.721 1.00 86.00 93 ASP A C 1
ATOM 675 O O . ASP A 1 93 ? -5.628 -10.644 -3.339 1.00 86.00 93 ASP A O 1
ATOM 679 N N . LYS A 1 94 ? -4.255 -8.910 -2.976 1.00 79.25 94 LYS A N 1
ATOM 680 C CA . LYS A 1 94 ? -3.777 -9.364 -1.662 1.00 79.25 94 LYS A CA 1
ATOM 681 C C . LYS A 1 94 ? -4.315 -8.522 -0.516 1.00 79.25 94 LYS A C 1
ATOM 683 O O . LYS A 1 94 ? -3.754 -8.615 0.573 1.00 79.25 94 LYS A O 1
ATOM 688 N N . ILE A 1 95 ? -5.365 -7.721 -0.736 1.00 77.88 95 ILE A N 1
ATOM 689 C CA . ILE A 1 95 ? -5.957 -6.941 0.350 1.00 77.88 95 ILE A CA 1
ATOM 690 C C . ILE A 1 95 ? -6.367 -7.890 1.479 1.00 77.88 95 ILE A C 1
ATOM 692 O O . ILE A 1 95 ? -7.156 -8.813 1.244 1.00 77.88 95 ILE A O 1
ATOM 696 N N . PRO A 1 96 ? -5.813 -7.737 2.694 1.00 72.62 96 PRO A N 1
ATOM 697 C CA . PRO A 1 96 ? -6.181 -8.624 3.777 1.00 72.62 96 PRO A CA 1
ATOM 698 C C . PRO A 1 96 ? -7.673 -8.439 4.086 1.00 72.62 96 PRO A C 1
ATOM 700 O O . PRO A 1 96 ? -8.193 -7.315 3.994 1.00 72.62 96 PRO A O 1
ATOM 703 N N . PRO A 1 97 ? -8.399 -9.522 4.423 1.00 71.19 97 PRO A N 1
ATOM 704 C CA . PRO A 1 97 ? -9.722 -9.369 5.008 1.00 71.19 97 PRO A CA 1
ATOM 705 C C . PRO A 1 97 ? -9.587 -8.483 6.247 1.00 71.19 97 PRO A C 1
ATOM 707 O O . PRO A 1 97 ? -8.556 -8.534 6.918 1.00 71.19 97 PRO A O 1
ATOM 710 N N . GLN A 1 98 ? -10.598 -7.656 6.522 1.00 61.88 98 GLN A N 1
ATOM 711 C CA . GLN A 1 98 ? -10.628 -6.859 7.746 1.00 61.88 98 GLN A CA 1
ATOM 712 C C . GLN A 1 98 ? -10.459 -7.806 8.933 1.00 61.88 98 GLN A C 1
ATOM 714 O O . GLN A 1 98 ? -11.366 -8.567 9.269 1.00 61.88 98 GLN A O 1
ATOM 719 N N . LEU A 1 99 ? -9.259 -7.813 9.510 1.00 54.47 99 LEU A N 1
ATOM 720 C CA . LEU A 1 99 ? -9.005 -8.525 10.744 1.00 54.47 99 LEU A CA 1
ATOM 721 C C . LEU A 1 99 ? -9.709 -7.702 11.817 1.00 54.47 99 LEU A C 1
ATOM 723 O O . LEU A 1 99 ? -9.412 -6.511 11.929 1.00 54.47 99 LEU A O 1
ATOM 727 N N . PRO A 1 100 ? -10.651 -8.280 12.582 1.00 54.62 100 PRO A N 1
ATOM 728 C CA . PRO A 1 100 ? -11.138 -7.593 13.758 1.00 54.62 100 PRO A CA 1
ATOM 729 C C . PRO A 1 100 ? -9.907 -7.313 14.614 1.00 54.62 100 PRO A C 1
ATOM 731 O O . PRO A 1 100 ? -9.219 -8.240 15.045 1.00 54.62 100 PRO A O 1
ATOM 734 N N . THR A 1 101 ? -9.588 -6.035 14.797 1.00 54.84 101 THR A N 1
ATOM 735 C CA . THR A 1 101 ? -8.627 -5.581 15.790 1.00 54.84 101 THR A CA 1
ATOM 736 C C . THR A 1 101 ? -9.213 -5.973 17.134 1.00 54.84 101 THR A C 1
ATOM 738 O O . THR A 1 101 ? -9.930 -5.205 17.758 1.00 54.84 101 THR A O 1
ATOM 741 N N . THR A 1 102 ? -8.997 -7.215 17.563 1.00 50.75 102 THR A N 1
ATOM 742 C CA . THR A 1 102 ? -9.273 -7.615 18.935 1.00 50.75 102 THR A CA 1
ATOM 743 C C . THR A 1 102 ? -8.307 -6.802 19.785 1.00 50.75 102 THR A C 1
ATOM 745 O O . THR A 1 102 ? -7.098 -7.046 19.685 1.00 50.75 102 THR A O 1
ATOM 748 N N . PRO A 1 103 ? -8.772 -5.810 20.568 1.00 53.50 103 PRO A N 1
ATOM 749 C CA . PRO A 1 103 ? -7.900 -5.160 21.524 1.00 53.50 103 PRO A CA 1
ATOM 750 C C . PRO A 1 103 ? -7.500 -6.249 22.513 1.00 53.50 103 PRO A C 1
ATOM 752 O O . PRO A 1 103 ? -8.315 -6.722 23.302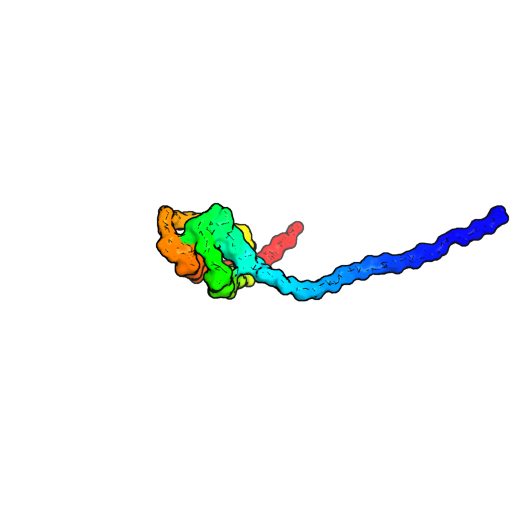 1.00 53.50 103 PRO A O 1
ATOM 755 N N . ASN A 1 104 ? -6.261 -6.720 22.407 1.00 55.31 104 ASN A N 1
ATOM 756 C CA . ASN A 1 104 ? -5.726 -7.660 23.370 1.00 55.31 104 ASN A CA 1
ATOM 757 C C . ASN A 1 104 ? -5.395 -6.840 24.618 1.00 55.31 104 ASN A C 1
ATOM 759 O O . ASN A 1 104 ? -4.303 -6.297 24.760 1.00 55.31 104 ASN A O 1
ATOM 763 N N . THR A 1 105 ? -6.403 -6.645 25.462 1.00 52.06 105 THR A N 1
ATOM 764 C CA . THR A 1 105 ? -6.230 -6.154 26.822 1.00 52.06 105 THR A CA 1
ATOM 765 C C . THR A 1 105 ? -5.935 -7.371 27.693 1.00 52.06 105 THR A C 1
ATOM 767 O O . THR A 1 105 ? -6.807 -8.208 27.923 1.00 52.06 105 THR A O 1
ATOM 770 N N . SER A 1 106 ? -4.694 -7.495 28.151 1.00 54.94 106 SER A N 1
ATOM 771 C CA . SER A 1 106 ? -4.309 -8.298 29.316 1.00 54.94 106 SER A CA 1
ATOM 772 C C . SER A 1 106 ? -3.279 -7.529 30.118 1.00 54.94 106 SER A C 1
ATOM 774 O O . SER A 1 106 ? -2.451 -6.842 29.478 1.00 54.94 106 SER A O 1
#

Secondary structure (DSSP, 8-state):
--------------PPP-----S--HHHHHHHHHHHH-GGG---HHHHHHHHHHHHHHHHTT--HHHHHHHHHTT--S--S-HHHHHHHHHHHTPPP---------

Foldseek 3Di:
DDDDDDDDDPPDPPDPPPDPPPDPDLQLVLQCVLCVVPVLQHDDSVLSVVCSVLSVVLVVLVDDSVNLSCQLPPPDDPHDPDNSVSSNVSSVVVRDDSDPPPVPDD

pLDDT: mean 77.82, std 13.71, range [50.03, 90.81]

Sequence (106 aa):
APDAAPATAPTNPAAPPTAPPTGPSPAYLALAELGRRDIRLALSADDCTALEPQAAEWLDRGVTTDYLIAALTAGLPAQVDCPPRFVRRRLADKIPPQLPTTPNTS